Protein AF-A0A2N6GBN0-F1 (afdb_monomer)

Sequence (171 aa):
MVENGPHMNRRVLLQRLSGLGLLAGAGWLFKQALFPHYPDFDQQATWRVWIDHLIPEDETPGALSLGIDAKILEKPEYLDLVEKGTLWLYKTAKDRFDTPYTALSESETESLIAMASKESGDSIPNSFFLYTRLEAMKLYYADPRSRVGTVWEQNPQPAGHPDFQQPCHHA

Structure (mmCIF, N/CA/C/O backbone):
data_AF-A0A2N6GBN0-F1
#
_entry.id   AF-A0A2N6GBN0-F1
#
loop_
_atom_site.group_PDB
_atom_site.id
_atom_site.type_symbol
_atom_site.label_atom_id
_atom_site.label_alt_id
_atom_site.label_comp_id
_atom_site.label_asym_id
_atom_site.label_entity_id
_atom_site.label_seq_id
_atom_site.pdbx_PDB_ins_code
_atom_site.Cartn_x
_atom_site.Cartn_y
_atom_site.Cartn_z
_atom_site.occupancy
_atom_site.B_iso_or_equiv
_atom_site.auth_seq_id
_atom_site.auth_comp_id
_atom_site.auth_asym_id
_atom_site.auth_atom_id
_atom_site.pdbx_PDB_model_num
ATOM 1 N N . MET A 1 1 ? 56.250 -4.946 53.035 1.00 45.28 1 MET A N 1
ATOM 2 C CA . MET A 1 1 ? 55.761 -4.008 52.003 1.00 45.28 1 MET A CA 1
ATOM 3 C C . MET A 1 1 ? 55.145 -4.831 50.887 1.00 45.28 1 MET A C 1
ATOM 5 O O . MET A 1 1 ? 55.887 -5.491 50.178 1.00 45.28 1 MET A O 1
ATOM 9 N N . VAL A 1 2 ? 53.816 -4.860 50.801 1.00 49.78 2 VAL A N 1
ATOM 10 C CA . VAL A 1 2 ? 53.054 -5.343 49.638 1.00 49.78 2 VAL A CA 1
ATOM 11 C C . VAL A 1 2 ? 51.860 -4.392 49.520 1.00 49.78 2 VAL A C 1
ATOM 13 O O . VAL A 1 2 ? 51.178 -4.152 50.516 1.00 49.78 2 VAL A O 1
ATOM 16 N N . GLU A 1 3 ? 51.711 -3.764 48.356 1.00 46.53 3 GLU A N 1
ATOM 17 C CA . GLU A 1 3 ? 50.729 -2.718 48.052 1.00 46.53 3 GLU A CA 1
ATOM 18 C C . GLU A 1 3 ? 49.284 -3.225 48.138 1.00 46.53 3 GLU A C 1
ATOM 20 O O . GLU A 1 3 ? 48.922 -4.233 47.532 1.00 46.53 3 GLU A O 1
ATOM 25 N N . ASN A 1 4 ? 48.433 -2.470 48.837 1.00 48.00 4 ASN A N 1
ATOM 26 C CA . ASN A 1 4 ? 46.984 -2.613 48.755 1.00 48.00 4 ASN A CA 1
ATOM 27 C C . ASN A 1 4 ? 46.494 -1.937 47.464 1.00 48.00 4 ASN A C 1
ATOM 29 O O . ASN A 1 4 ? 46.487 -0.710 47.368 1.00 48.00 4 ASN A O 1
ATOM 33 N N . GLY A 1 5 ? 46.089 -2.736 46.475 1.00 58.22 5 GLY A N 1
ATOM 34 C CA . GLY A 1 5 ? 45.437 -2.245 45.259 1.00 58.22 5 GLY A CA 1
ATOM 35 C C . GLY A 1 5 ? 44.080 -1.577 45.547 1.00 58.22 5 GLY A C 1
ATOM 36 O O . GLY A 1 5 ? 43.460 -1.837 46.582 1.00 58.22 5 GLY A O 1
ATOM 37 N N . PRO A 1 6 ? 43.586 -0.707 44.648 1.00 59.53 6 PRO A N 1
ATOM 38 C CA . PRO A 1 6 ? 42.365 0.054 44.879 1.00 59.53 6 PRO A CA 1
ATOM 39 C C . PRO A 1 6 ? 41.149 -0.878 44.976 1.00 59.53 6 PRO A C 1
ATOM 41 O O . PRO A 1 6 ? 40.766 -1.546 44.014 1.00 59.53 6 PRO A O 1
ATOM 44 N N . HIS A 1 7 ? 40.511 -0.897 46.148 1.00 61.72 7 HIS A N 1
ATOM 45 C CA . HIS A 1 7 ? 39.236 -1.574 46.367 1.00 61.72 7 HIS A CA 1
ATOM 46 C C . HIS A 1 7 ? 38.136 -0.863 45.578 1.00 61.72 7 HIS A C 1
ATOM 48 O O . HIS A 1 7 ? 37.519 0.101 46.034 1.00 61.72 7 HIS A O 1
ATOM 54 N N . MET A 1 8 ? 37.888 -1.344 44.363 1.00 61.03 8 MET A N 1
ATOM 55 C CA . MET A 1 8 ? 36.801 -0.847 43.537 1.00 61.03 8 MET A CA 1
ATOM 56 C C . MET A 1 8 ? 35.463 -1.232 44.181 1.00 61.03 8 MET A C 1
ATOM 58 O O . MET A 1 8 ? 35.158 -2.403 44.418 1.00 61.03 8 MET A O 1
ATOM 62 N N . ASN A 1 9 ? 34.684 -0.214 44.536 1.00 68.69 9 ASN A N 1
ATOM 63 C CA . ASN A 1 9 ? 33.506 -0.346 45.378 1.00 68.69 9 ASN A CA 1
ATOM 64 C C . ASN A 1 9 ? 32.386 -1.064 44.600 1.00 68.69 9 ASN A C 1
ATOM 66 O O . ASN A 1 9 ? 31.894 -0.544 43.597 1.00 68.69 9 ASN A O 1
ATOM 70 N N . ARG A 1 10 ? 31.959 -2.252 45.055 1.00 60.09 10 ARG A N 1
ATOM 71 C CA . ARG A 1 10 ? 30.955 -3.108 44.373 1.00 60.09 10 ARG A CA 1
ATOM 72 C C . ARG A 1 10 ? 29.639 -2.376 44.058 1.00 60.09 10 ARG A C 1
ATOM 74 O O . ARG A 1 10 ? 28.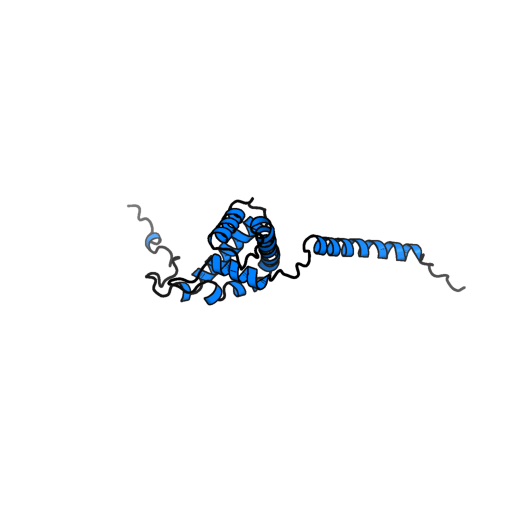964 -2.707 43.089 1.00 60.09 10 ARG A O 1
ATOM 81 N N . ARG A 1 11 ? 29.307 -1.335 44.833 1.00 57.38 11 ARG A N 1
ATOM 82 C CA . ARG A 1 11 ? 28.151 -0.450 44.602 1.00 57.38 11 ARG A CA 1
ATOM 83 C C . ARG A 1 11 ? 28.264 0.404 43.333 1.00 57.38 11 ARG A C 1
ATOM 85 O O . ARG A 1 11 ? 27.256 0.621 42.672 1.00 57.38 11 ARG A O 1
ATOM 92 N N . VAL A 1 12 ? 29.470 0.834 42.959 1.00 59.69 12 VAL A N 1
ATOM 93 C CA . VAL A 1 12 ? 29.706 1.672 41.767 1.00 59.69 12 VAL A CA 1
ATOM 94 C C . VAL A 1 12 ? 29.632 0.837 40.483 1.00 59.69 12 VAL A C 1
ATOM 96 O O . VAL A 1 12 ? 29.159 1.321 39.458 1.00 59.69 12 VAL A O 1
ATOM 99 N N . LEU A 1 13 ? 30.029 -0.440 40.548 1.00 55.62 13 LEU A N 1
ATOM 100 C CA . LEU A 1 13 ? 29.917 -1.375 39.425 1.00 55.62 13 LEU A CA 1
ATOM 101 C C . LEU A 1 13 ? 28.448 -1.730 39.124 1.00 55.62 13 LEU A C 1
ATOM 103 O O . LEU A 1 13 ? 28.041 -1.729 37.966 1.00 55.62 13 LEU A O 1
ATOM 107 N N . LEU A 1 14 ? 27.633 -1.956 40.163 1.00 55.66 14 LEU A N 1
ATOM 108 C CA . LEU A 1 14 ? 26.201 -2.237 40.004 1.00 55.66 14 LEU A CA 1
ATOM 109 C C . LEU A 1 14 ? 25.416 -1.020 39.494 1.00 55.66 14 LEU A C 1
ATOM 111 O O . LEU A 1 14 ? 24.569 -1.178 38.624 1.00 55.66 14 LEU A O 1
ATOM 115 N N . GLN A 1 15 ? 25.742 0.198 39.940 1.00 54.94 15 GLN A N 1
ATOM 116 C CA . GLN A 1 15 ? 25.079 1.417 39.452 1.00 54.94 15 GLN A CA 1
ATOM 117 C C . GLN A 1 15 ? 25.307 1.692 37.958 1.00 54.94 15 GLN A C 1
ATOM 119 O O . GLN A 1 15 ? 24.446 2.290 37.316 1.00 54.94 15 GLN A O 1
ATOM 124 N N . ARG A 1 16 ? 26.431 1.247 37.380 1.00 49.56 16 ARG A N 1
ATOM 125 C CA . ARG A 1 16 ? 26.709 1.420 35.943 1.00 49.56 16 ARG A CA 1
ATOM 126 C C . ARG A 1 16 ? 26.055 0.357 35.055 1.00 49.56 16 ARG A C 1
ATOM 128 O O . ARG A 1 16 ? 25.803 0.637 33.889 1.00 49.56 16 ARG A O 1
ATOM 135 N N . LEU A 1 17 ? 25.724 -0.818 35.595 1.00 51.97 17 LEU A N 1
ATOM 136 C CA . LEU A 1 17 ? 25.012 -1.869 34.855 1.00 51.97 17 LEU A CA 1
ATOM 137 C C . LEU A 1 17 ? 23.493 -1.627 34.795 1.00 51.97 17 LEU A C 1
ATOM 139 O O . LEU A 1 17 ? 22.859 -1.985 33.804 1.00 51.97 17 LEU A O 1
ATOM 143 N N . SER A 1 18 ? 22.912 -0.941 35.785 1.00 51.91 18 SER A N 1
ATOM 144 C CA . SER A 1 18 ? 21.477 -0.611 35.800 1.00 51.91 18 SER A CA 1
ATOM 145 C C . SER A 1 18 ? 21.060 0.400 34.723 1.00 51.91 18 SER A C 1
ATOM 147 O O . SER A 1 18 ? 19.929 0.360 34.246 1.00 51.91 18 SER A O 1
ATOM 149 N N . GLY A 1 19 ? 21.958 1.313 34.331 1.00 47.84 19 GLY A N 1
ATOM 150 C CA . GLY A 1 19 ? 21.641 2.404 33.399 1.00 47.84 19 GLY A CA 1
ATOM 151 C C . GLY A 1 19 ? 21.500 1.974 31.934 1.00 47.84 19 GLY A C 1
ATOM 152 O O . GLY A 1 19 ? 20.701 2.551 31.204 1.00 47.84 19 GLY A O 1
ATOM 153 N N . LEU A 1 20 ? 22.227 0.935 31.506 1.00 47.38 20 LEU A N 1
ATOM 154 C CA . LEU A 1 20 ? 22.182 0.433 30.124 1.00 47.38 20 LEU A CA 1
ATOM 155 C C . LEU A 1 20 ? 21.025 -0.551 29.882 1.00 47.38 20 LEU A C 1
ATOM 157 O O . LEU A 1 20 ? 20.445 -0.556 28.798 1.00 47.38 20 LEU A O 1
ATOM 161 N N . GLY A 1 21 ? 20.638 -1.339 30.891 1.00 46.28 21 GLY A N 1
ATOM 162 C CA . GLY A 1 21 ? 19.514 -2.277 30.777 1.00 46.28 21 GLY A CA 1
ATOM 163 C C . GLY A 1 21 ? 18.149 -1.588 30.659 1.00 46.28 21 GLY A C 1
ATOM 164 O O . GLY A 1 21 ? 17.279 -2.065 29.935 1.00 46.28 21 GLY A O 1
ATOM 165 N N . LEU A 1 22 ? 17.969 -0.435 31.314 1.00 50.06 22 LEU A N 1
ATOM 166 C CA . LEU A 1 22 ? 16.697 0.297 31.307 1.00 50.06 22 LEU A CA 1
ATOM 167 C C . LEU A 1 22 ? 16.393 0.973 29.962 1.00 50.06 22 LEU A C 1
ATOM 169 O O . LEU A 1 22 ? 15.233 1.012 29.562 1.00 50.06 22 LEU A O 1
ATOM 173 N N . LEU A 1 23 ? 17.405 1.444 29.225 1.00 51.12 23 LEU A N 1
ATOM 174 C CA . LEU A 1 23 ? 17.194 2.050 27.902 1.00 51.12 23 LEU A CA 1
ATOM 175 C C . LEU A 1 23 ? 16.923 0.997 26.816 1.00 51.12 23 LEU A C 1
ATOM 177 O O . LEU A 1 23 ? 16.040 1.192 25.982 1.00 51.12 23 LEU A O 1
ATOM 181 N N . ALA A 1 24 ? 17.612 -0.148 26.860 1.00 51.31 24 ALA A N 1
ATOM 182 C CA . ALA A 1 24 ? 17.340 -1.259 25.946 1.00 51.31 24 ALA A CA 1
ATOM 183 C C . ALA A 1 24 ? 15.971 -1.916 26.225 1.00 51.31 24 ALA A C 1
ATOM 185 O O . ALA A 1 24 ? 15.225 -2.217 25.293 1.00 51.31 24 ALA A O 1
ATOM 186 N N . GLY A 1 25 ? 15.604 -2.074 27.504 1.00 47.56 25 GLY A N 1
ATOM 187 C CA . GLY A 1 25 ? 14.293 -2.588 27.911 1.00 47.56 25 GLY A CA 1
ATOM 188 C C . GLY A 1 25 ? 13.139 -1.651 27.546 1.00 47.56 25 GLY A C 1
ATOM 189 O O . GLY A 1 25 ? 12.094 -2.123 27.104 1.00 47.56 25 GLY A O 1
ATOM 190 N N . ALA A 1 26 ? 13.338 -0.332 27.649 1.00 54.28 26 ALA A N 1
ATOM 191 C CA . ALA A 1 26 ? 12.341 0.653 27.234 1.00 54.28 26 ALA A CA 1
ATOM 192 C C . ALA A 1 26 ? 12.061 0.583 25.727 1.00 54.28 26 ALA A C 1
ATOM 194 O O . ALA A 1 26 ? 10.898 0.566 25.346 1.00 54.28 26 ALA A O 1
ATOM 195 N N . GLY A 1 27 ? 13.093 0.468 24.881 1.00 55.75 27 GLY A N 1
ATOM 196 C CA . GLY A 1 27 ? 12.916 0.314 23.431 1.00 55.75 27 GLY A CA 1
ATOM 197 C C . GLY A 1 27 ? 12.203 -0.986 23.039 1.00 55.75 27 GLY A C 1
ATOM 198 O O . GLY A 1 27 ? 11.357 -0.981 22.146 1.00 55.75 27 GLY A O 1
ATOM 199 N N . TRP A 1 28 ? 12.488 -2.088 23.739 1.00 53.97 28 TRP A N 1
ATOM 200 C CA . TRP A 1 28 ? 11.823 -3.376 23.513 1.00 53.97 28 TRP A CA 1
ATOM 201 C C . TRP A 1 28 ? 10.347 -3.356 23.938 1.00 53.97 28 TRP A C 1
ATOM 203 O O . TRP A 1 28 ? 9.484 -3.768 23.165 1.00 53.97 28 TRP A O 1
ATOM 213 N N . LEU A 1 29 ? 10.039 -2.791 25.111 1.00 52.75 29 LEU A N 1
ATOM 214 C CA . LEU A 1 29 ? 8.659 -2.615 25.576 1.00 52.75 29 LEU A CA 1
ATOM 215 C C . LEU A 1 29 ? 7.878 -1.622 24.703 1.00 52.75 29 LEU A C 1
ATOM 217 O O . LEU A 1 29 ? 6.703 -1.854 24.433 1.00 52.75 29 LEU A O 1
ATOM 221 N N . PHE A 1 30 ? 8.518 -0.559 24.199 1.00 55.16 30 PHE A N 1
ATOM 222 C CA . PHE A 1 30 ? 7.891 0.360 23.241 1.00 55.16 30 PHE A CA 1
ATOM 223 C C . PHE A 1 30 ? 7.568 -0.340 21.919 1.00 55.16 30 PHE A C 1
ATOM 225 O O . PHE A 1 30 ? 6.475 -0.166 21.385 1.00 55.16 30 PHE A O 1
ATOM 232 N N . LYS A 1 31 ? 8.482 -1.178 21.410 1.00 53.31 31 LYS A N 1
ATOM 233 C CA . LYS A 1 31 ? 8.234 -1.977 20.204 1.00 53.31 31 LYS A CA 1
ATOM 234 C C . LYS A 1 31 ? 7.080 -2.964 20.426 1.00 53.31 31 LYS A C 1
ATOM 236 O O . LYS A 1 31 ? 6.210 -3.077 19.574 1.00 53.31 31 LYS A O 1
ATOM 241 N N . GLN A 1 32 ? 7.016 -3.615 21.585 1.00 55.84 32 GLN A N 1
ATOM 242 C CA . GLN A 1 32 ? 5.949 -4.568 21.902 1.00 55.84 32 GLN A CA 1
ATOM 243 C C . GLN A 1 32 ? 4.582 -3.893 22.137 1.00 55.84 32 GLN A C 1
ATOM 245 O O . GLN A 1 32 ? 3.552 -4.462 21.790 1.00 55.84 32 GLN A O 1
ATOM 250 N N . ALA A 1 33 ? 4.559 -2.671 22.679 1.00 58.19 33 ALA A N 1
ATOM 251 C CA . ALA A 1 33 ? 3.331 -1.893 22.857 1.00 58.19 33 ALA A CA 1
ATOM 252 C C . ALA A 1 33 ? 2.801 -1.302 21.538 1.00 58.19 33 ALA A C 1
ATOM 254 O O . ALA A 1 33 ? 1.589 -1.202 21.352 1.00 58.19 33 ALA A O 1
ATOM 255 N N . LEU A 1 34 ? 3.691 -0.923 20.615 1.00 58.06 34 LEU A N 1
ATOM 256 C CA . LEU A 1 34 ? 3.308 -0.412 19.294 1.00 58.06 34 LEU A CA 1
ATOM 257 C C . LEU A 1 34 ? 2.858 -1.525 18.335 1.00 58.06 34 LEU A C 1
ATOM 259 O O . LEU A 1 34 ? 2.002 -1.281 17.481 1.00 58.06 34 LEU A O 1
ATOM 263 N N . PHE A 1 35 ? 3.373 -2.745 18.513 1.00 56.22 35 PHE A N 1
ATOM 264 C CA . PHE A 1 35 ? 3.058 -3.908 17.682 1.00 56.22 35 PHE A CA 1
ATOM 265 C C . PHE A 1 35 ? 2.545 -5.077 18.541 1.00 56.22 35 PHE A C 1
ATOM 267 O O . PHE A 1 35 ? 3.293 -6.022 18.812 1.00 56.22 35 PHE A O 1
ATOM 274 N N . PRO A 1 36 ? 1.272 -5.043 18.989 1.00 60.62 36 PRO A N 1
ATOM 275 C CA . PRO A 1 36 ? 0.635 -6.212 19.583 1.00 60.62 36 PRO A CA 1
ATOM 276 C C . PRO A 1 36 ? 0.721 -7.383 18.601 1.00 60.62 36 PRO A C 1
ATOM 278 O O . PRO A 1 36 ? 0.485 -7.210 17.407 1.00 60.62 36 PRO A O 1
ATOM 281 N N . HIS A 1 37 ? 1.069 -8.574 19.084 1.00 59.00 37 HIS A N 1
ATOM 282 C CA . HIS A 1 37 ? 1.041 -9.771 18.250 1.00 59.00 37 HIS A CA 1
ATOM 283 C C . HIS A 1 37 ? -0.426 -10.148 18.014 1.00 59.00 37 HIS A C 1
ATOM 285 O O . HIS A 1 37 ? -1.114 -10.555 18.950 1.00 59.00 37 HIS A O 1
ATOM 291 N N . TYR A 1 38 ? -0.918 -9.948 16.793 1.00 66.50 38 TYR A N 1
ATOM 292 C CA . TYR A 1 38 ? -2.280 -10.295 16.400 1.00 66.50 38 TYR A CA 1
ATOM 293 C C . TYR A 1 38 ? -2.267 -11.712 15.811 1.00 66.50 38 TYR A C 1
ATOM 295 O O . TYR A 1 38 ? -1.751 -11.884 14.710 1.00 66.50 38 TYR A O 1
ATOM 303 N N . PRO A 1 39 ? -2.782 -12.731 16.523 1.00 65.00 39 PRO A N 1
ATOM 304 C CA . PRO A 1 39 ? -2.670 -14.128 16.093 1.00 65.00 39 PRO A CA 1
ATOM 305 C C . PRO A 1 39 ? -3.382 -14.423 14.764 1.00 65.00 39 PRO A C 1
ATOM 307 O O . PRO A 1 39 ? -2.974 -15.341 14.062 1.00 65.00 39 PRO A O 1
ATOM 310 N N . ASP A 1 40 ? -4.378 -13.612 14.394 1.00 73.12 40 ASP A N 1
ATOM 311 C CA . ASP A 1 40 ? -5.144 -13.754 13.148 1.00 73.12 40 ASP A CA 1
ATOM 312 C C . ASP A 1 40 ? -4.650 -12.827 12.018 1.00 73.12 40 ASP A C 1
ATOM 314 O O . ASP A 1 40 ? -5.265 -12.752 10.953 1.00 73.12 40 ASP A O 1
ATOM 318 N N . PHE A 1 41 ? -3.558 -12.081 12.230 1.00 85.81 41 PHE A N 1
ATOM 319 C CA . PHE A 1 41 ? -3.026 -11.149 11.236 1.00 85.81 41 PHE A CA 1
ATOM 320 C C . PHE A 1 41 ? -2.009 -11.828 10.315 1.00 85.81 41 PHE A C 1
ATOM 322 O O . PHE A 1 41 ? -0.845 -12.016 10.673 1.00 85.81 41 PHE A O 1
ATOM 329 N N . ASP A 1 42 ? -2.437 -12.128 9.089 1.00 91.50 42 ASP A N 1
ATOM 330 C CA . ASP A 1 42 ? -1.536 -12.512 8.003 1.00 91.50 42 ASP A CA 1
ATOM 331 C C . ASP A 1 42 ? -1.089 -11.266 7.221 1.00 91.50 42 ASP A C 1
ATOM 333 O O . ASP A 1 42 ? -1.781 -10.759 6.327 1.00 91.50 42 ASP A O 1
ATOM 337 N N . GLN A 1 43 ? 0.096 -10.764 7.575 1.00 93.31 43 GLN A N 1
ATOM 338 C CA . GLN A 1 43 ? 0.725 -9.627 6.906 1.00 93.31 43 GLN A CA 1
ATOM 339 C C . GLN A 1 43 ? 0.952 -9.892 5.414 1.00 93.31 43 GLN A C 1
ATOM 341 O O . GLN A 1 43 ? 0.748 -8.993 4.596 1.00 93.31 43 GLN A O 1
ATOM 346 N N . GLN A 1 44 ? 1.383 -11.102 5.050 1.00 94.56 44 GLN A N 1
ATOM 347 C CA . GLN A 1 44 ? 1.743 -11.426 3.674 1.00 94.56 44 GLN A CA 1
ATOM 348 C C . GLN A 1 44 ? 0.496 -11.511 2.793 1.00 94.56 44 GLN A C 1
ATOM 350 O O . GLN A 1 44 ? 0.490 -10.955 1.693 1.00 94.56 44 GLN A O 1
ATOM 355 N N . ALA A 1 45 ? -0.570 -12.151 3.275 1.00 94.75 45 ALA A N 1
ATOM 356 C CA . ALA A 1 45 ? -1.843 -12.183 2.562 1.00 94.75 45 ALA A CA 1
ATOM 357 C C . ALA A 1 45 ? -2.433 -10.773 2.410 1.00 94.75 45 ALA A C 1
ATOM 359 O O . ALA A 1 45 ? -2.826 -10.389 1.309 1.00 94.75 45 ALA A O 1
ATOM 360 N N . THR A 1 46 ? -2.416 -9.972 3.483 1.00 95.94 46 THR A N 1
ATOM 361 C CA . THR A 1 46 ? -2.883 -8.574 3.454 1.00 95.94 46 THR A CA 1
ATOM 362 C C . THR A 1 46 ? -2.097 -7.745 2.439 1.00 95.94 46 THR A C 1
ATOM 364 O O . THR A 1 46 ? -2.687 -7.011 1.649 1.00 95.94 46 THR A O 1
ATOM 367 N N . TRP A 1 47 ? -0.769 -7.892 2.418 1.00 97.25 47 TRP A N 1
ATOM 368 C CA . TRP A 1 47 ? 0.109 -7.211 1.468 1.00 97.25 47 TRP A CA 1
ATOM 369 C C . TRP A 1 47 ? -0.208 -7.570 0.015 1.00 97.25 47 TRP A C 1
ATOM 371 O O . TRP A 1 47 ? -0.322 -6.685 -0.831 1.00 97.25 47 TRP A O 1
ATOM 381 N N . ARG A 1 48 ? -0.381 -8.862 -0.274 1.00 97.00 48 ARG A N 1
ATOM 382 C CA . ARG A 1 48 ? -0.687 -9.335 -1.628 1.00 97.00 48 ARG A CA 1
ATOM 383 C C . ARG A 1 48 ? -2.027 -8.803 -2.117 1.00 97.00 48 ARG A C 1
ATOM 385 O O . ARG A 1 48 ? -2.080 -8.276 -3.219 1.00 97.00 48 ARG A O 1
ATOM 392 N N . VAL A 1 49 ? -3.068 -8.877 -1.286 1.00 95.75 49 VAL A N 1
ATOM 393 C CA . VAL A 1 49 ? -4.398 -8.344 -1.629 1.00 95.75 49 VAL A CA 1
ATOM 394 C C . VAL A 1 49 ? -4.350 -6.825 -1.814 1.00 95.75 49 VAL A C 1
ATOM 396 O O . VAL A 1 49 ? -4.944 -6.299 -2.748 1.00 95.75 49 VAL A O 1
ATOM 399 N N . TRP A 1 50 ? -3.593 -6.102 -0.983 1.00 96.88 50 TRP A N 1
ATOM 400 C CA . TRP A 1 50 ? -3.378 -4.663 -1.169 1.00 96.88 50 TRP A CA 1
ATOM 401 C C . TRP A 1 50 ? -2.754 -4.339 -2.532 1.00 96.88 50 TRP A C 1
ATOM 403 O O . TRP A 1 50 ? -3.264 -3.483 -3.252 1.00 96.88 50 TRP A O 1
ATOM 413 N N . ILE A 1 51 ? -1.670 -5.027 -2.898 1.00 97.38 51 ILE A N 1
ATOM 414 C CA . ILE A 1 51 ? -0.984 -4.812 -4.179 1.00 97.38 51 ILE A CA 1
ATOM 415 C C . ILE A 1 51 ? -1.866 -5.189 -5.372 1.00 97.38 51 ILE A C 1
ATOM 417 O O . ILE A 1 51 ? -1.869 -4.462 -6.366 1.00 97.38 51 ILE A O 1
ATOM 421 N N . ASP A 1 52 ? -2.632 -6.271 -5.262 1.00 95.94 52 ASP A N 1
ATOM 422 C CA . ASP A 1 52 ? -3.575 -6.700 -6.296 1.00 95.94 52 ASP A CA 1
ATOM 423 C C . ASP A 1 52 ? -4.676 -5.657 -6.531 1.00 95.94 52 ASP A C 1
ATOM 425 O O . ASP A 1 52 ? -4.972 -5.312 -7.668 1.00 95.94 52 ASP A O 1
ATOM 429 N N . HIS A 1 53 ? -5.199 -5.036 -5.469 1.00 94.81 53 HIS A N 1
ATOM 430 C CA . HIS A 1 53 ? -6.169 -3.946 -5.607 1.00 94.81 53 HIS A CA 1
ATOM 431 C C . HIS A 1 53 ? -5.599 -2.678 -6.253 1.00 94.81 53 HIS A C 1
ATOM 433 O O . HIS A 1 53 ? -6.344 -1.926 -6.880 1.00 94.81 53 HIS A O 1
ATOM 439 N N . LEU A 1 54 ? -4.300 -2.400 -6.102 1.00 94.75 54 LEU A N 1
ATOM 440 C CA . LEU A 1 54 ? -3.691 -1.230 -6.740 1.00 94.75 54 LEU A CA 1
ATOM 441 C C . LEU A 1 54 ? -3.576 -1.394 -8.258 1.00 94.75 54 LEU A C 1
ATOM 443 O O . LEU A 1 54 ? -3.664 -0.394 -8.977 1.00 94.75 54 LE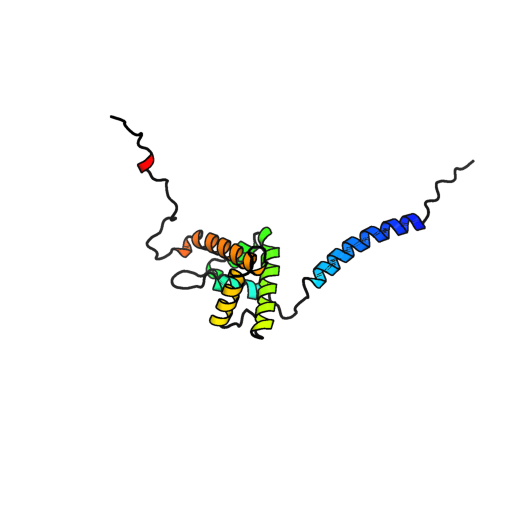U A O 1
ATOM 447 N N . ILE A 1 55 ? -3.318 -2.617 -8.731 1.00 94.81 55 ILE A N 1
ATOM 448 C CA . ILE A 1 55 ? -3.208 -2.947 -10.155 1.00 94.81 55 ILE A CA 1
ATOM 449 C C . ILE A 1 55 ? -3.789 -4.355 -10.373 1.00 94.81 55 ILE A C 1
ATOM 451 O O . ILE A 1 55 ? -3.026 -5.333 -10.376 1.00 94.81 55 ILE A O 1
ATOM 455 N N . PRO A 1 56 ? -5.121 -4.459 -10.525 1.00 93.75 56 PRO A N 1
ATOM 456 C CA . PRO A 1 56 ? -5.785 -5.738 -10.729 1.00 93.75 56 PRO A CA 1
ATOM 457 C C . PRO A 1 56 ? -5.454 -6.309 -12.107 1.00 93.75 56 PRO A C 1
ATOM 459 O O . PRO A 1 56 ? -5.034 -5.593 -13.019 1.00 93.75 56 PRO A O 1
ATOM 462 N N . GLU A 1 57 ? -5.634 -7.617 -12.256 1.00 92.25 57 GLU A N 1
ATOM 463 C CA . GLU A 1 57 ? -5.565 -8.267 -13.561 1.00 92.25 57 GLU A CA 1
ATOM 464 C C . GLU A 1 57 ? -6.802 -7.922 -14.400 1.00 92.25 57 GLU A C 1
ATOM 466 O O . GLU A 1 57 ? -7.931 -7.991 -13.914 1.00 92.25 57 GLU A O 1
ATOM 471 N N . ASP A 1 58 ? -6.573 -7.550 -15.657 1.00 87.88 58 ASP A N 1
ATOM 472 C CA . ASP A 1 58 ? -7.619 -7.242 -16.638 1.00 87.88 58 ASP A CA 1
ATOM 473 C C . ASP A 1 58 ? -7.143 -7.707 -18.031 1.00 87.88 58 ASP A C 1
ATOM 475 O O . ASP A 1 58 ? -6.582 -8.795 -18.161 1.00 87.88 58 ASP A O 1
ATOM 479 N N . GLU A 1 59 ? -7.266 -6.889 -19.082 1.00 84.81 59 GLU A N 1
ATOM 480 C CA . GLU A 1 59 ? -6.697 -7.171 -20.412 1.00 84.81 59 GLU A CA 1
ATOM 481 C C . GLU A 1 59 ? -5.161 -7.326 -20.405 1.00 84.81 59 GLU A C 1
ATOM 483 O O . GLU A 1 59 ? -4.571 -7.859 -21.348 1.00 84.81 59 GLU A O 1
ATOM 488 N N . THR A 1 60 ? -4.503 -6.865 -19.337 1.00 86.81 60 THR A N 1
ATOM 489 C CA . T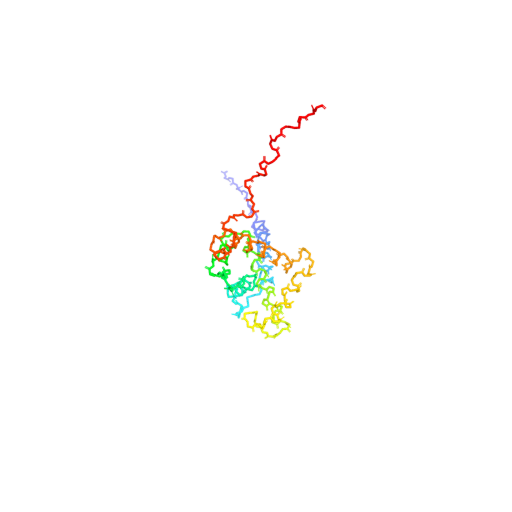HR A 1 60 ? -3.057 -6.975 -19.115 1.00 86.81 60 THR A CA 1
ATOM 490 C C . THR A 1 60 ? -2.769 -7.677 -17.781 1.00 86.81 60 THR A C 1
ATOM 492 O O . THR A 1 60 ? -3.613 -7.640 -16.881 1.00 86.81 60 THR A O 1
ATOM 495 N N . PRO A 1 61 ? -1.599 -8.334 -17.625 1.00 92.25 61 PRO A N 1
ATOM 496 C CA . PRO A 1 61 ? -1.287 -9.075 -16.404 1.00 92.25 61 PRO A CA 1
ATOM 497 C C . PRO A 1 61 ? -1.285 -8.165 -15.171 1.00 92.25 61 PRO A C 1
ATOM 499 O O . PRO A 1 61 ? -0.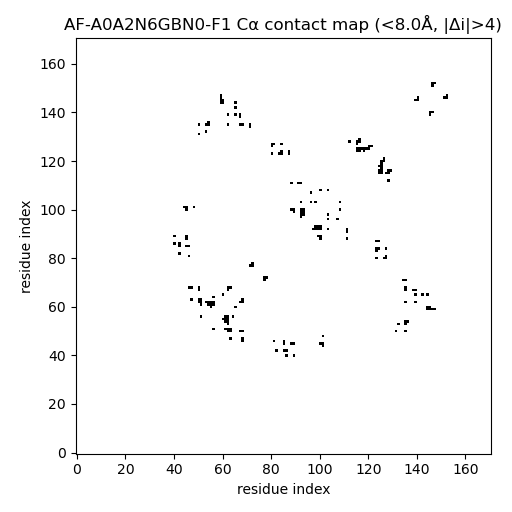587 -7.156 -15.177 1.00 92.25 61 PRO A O 1
ATOM 502 N N . GLY A 1 62 ? -1.984 -8.552 -14.101 1.00 93.94 62 GLY A N 1
ATOM 503 C CA . GLY A 1 62 ? -2.040 -7.788 -12.846 1.00 93.94 62 GLY A CA 1
ATOM 504 C C . GLY A 1 62 ? -0.719 -7.753 -12.060 1.00 93.94 62 GLY A C 1
ATOM 505 O O . GLY A 1 62 ? 0.266 -8.425 -12.401 1.00 93.94 62 GLY A O 1
ATOM 506 N N . ALA A 1 63 ? -0.690 -6.994 -10.958 1.00 95.31 63 ALA A N 1
ATOM 507 C CA . ALA A 1 63 ? 0.520 -6.787 -10.152 1.00 95.31 63 ALA A CA 1
ATOM 508 C C . ALA A 1 63 ? 1.170 -8.089 -9.666 1.00 95.31 63 ALA A C 1
ATOM 510 O O . ALA A 1 63 ? 2.398 -8.240 -9.714 1.00 95.31 63 ALA A O 1
ATOM 511 N N . LEU A 1 64 ? 0.343 -9.024 -9.192 1.00 96.31 64 LEU A N 1
ATOM 512 C CA . LEU A 1 64 ? 0.799 -10.300 -8.647 1.00 96.31 64 LEU A CA 1
ATOM 513 C C . LEU A 1 64 ? 1.410 -11.187 -9.737 1.00 96.31 64 LEU A C 1
ATOM 515 O O . LEU A 1 64 ? 2.462 -11.790 -9.523 1.00 96.31 64 LEU A O 1
ATOM 519 N N . SER A 1 65 ? 0.822 -11.198 -10.935 1.00 95.38 65 SER A N 1
ATOM 520 C CA . SER A 1 65 ? 1.338 -11.932 -12.101 1.00 95.38 65 SER A CA 1
ATOM 521 C C . SER A 1 65 ? 2.700 -11.401 -12.573 1.00 95.38 65 SER A C 1
ATOM 523 O O . SER A 1 65 ? 3.532 -12.147 -13.103 1.00 95.38 65 SER A O 1
ATOM 525 N N . LEU A 1 66 ? 2.981 -10.117 -12.330 1.00 95.38 66 LEU A N 1
ATOM 526 C CA . LEU A 1 66 ? 4.276 -9.490 -12.612 1.00 95.38 66 LEU A CA 1
ATOM 527 C C . LEU A 1 66 ? 5.282 -9.585 -11.445 1.00 95.38 66 LEU A C 1
ATOM 529 O O . LEU A 1 66 ? 6.435 -9.149 -11.597 1.00 95.38 66 LEU A O 1
ATOM 533 N N . GLY A 1 67 ? 4.877 -10.169 -10.311 1.00 97.00 67 GLY A N 1
ATOM 534 C CA . GLY A 1 67 ? 5.692 -10.323 -9.101 1.00 97.00 67 GLY A CA 1
ATOM 535 C C . GLY A 1 67 ? 6.045 -8.994 -8.428 1.00 97.00 67 GLY A C 1
ATOM 536 O O . GLY A 1 67 ? 7.124 -8.859 -7.849 1.00 97.00 67 GLY A O 1
ATOM 537 N N . ILE A 1 68 ? 5.195 -7.974 -8.576 1.00 97.44 68 ILE A N 1
ATOM 538 C CA . ILE A 1 68 ? 5.450 -6.626 -8.044 1.00 97.44 68 ILE A CA 1
ATOM 539 C C . ILE A 1 68 ? 5.425 -6.617 -6.513 1.00 97.44 68 ILE A C 1
ATOM 541 O O . ILE A 1 68 ? 6.239 -5.932 -5.895 1.00 97.44 68 ILE A O 1
ATOM 545 N N . ASP A 1 69 ? 4.556 -7.423 -5.905 1.00 97.44 69 ASP A N 1
ATOM 546 C CA . ASP A 1 69 ? 4.478 -7.617 -4.456 1.00 97.44 69 ASP A CA 1
ATOM 547 C C . ASP A 1 69 ? 5.825 -8.04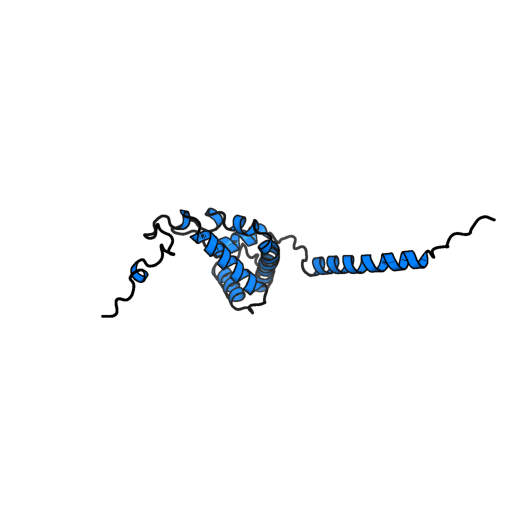5 -3.859 1.00 97.44 69 ASP A C 1
ATOM 549 O O . ASP A 1 69 ? 6.252 -7.486 -2.847 1.00 97.44 69 ASP A O 1
ATOM 553 N N . ALA A 1 70 ? 6.517 -8.986 -4.504 1.00 97.19 70 ALA A N 1
ATOM 554 C CA . ALA A 1 70 ? 7.831 -9.455 -4.074 1.00 97.19 70 ALA A CA 1
ATOM 555 C C . ALA A 1 70 ? 8.930 -8.409 -4.325 1.00 97.19 70 ALA A C 1
ATOM 557 O O . ALA A 1 70 ? 9.708 -8.110 -3.421 1.00 97.19 70 ALA A O 1
ATOM 558 N N . LYS A 1 71 ? 8.955 -7.794 -5.515 1.00 97.38 71 LYS A N 1
ATOM 559 C CA . LYS A 1 71 ? 9.962 -6.782 -5.901 1.00 97.38 71 LYS A CA 1
ATOM 560 C C . LYS A 1 71 ? 9.985 -5.564 -4.973 1.00 97.38 71 LYS A C 1
ATOM 562 O O . LYS A 1 71 ? 11.038 -4.965 -4.772 1.00 97.38 71 LYS A O 1
ATOM 567 N N . ILE A 1 72 ? 8.839 -5.168 -4.417 1.00 96.50 72 ILE A N 1
ATOM 568 C CA . ILE A 1 72 ? 8.786 -4.083 -3.426 1.00 96.50 72 ILE A CA 1
ATOM 569 C C . ILE A 1 72 ? 9.411 -4.533 -2.097 1.00 96.50 72 ILE A C 1
ATOM 571 O O . ILE A 1 72 ? 10.153 -3.767 -1.489 1.00 96.50 72 ILE A O 1
ATOM 575 N N . LEU A 1 73 ? 9.161 -5.770 -1.659 1.00 96.00 73 LEU A N 1
ATOM 576 C CA . LEU A 1 73 ? 9.703 -6.309 -0.404 1.00 96.00 73 LEU A CA 1
ATOM 577 C C . LEU A 1 73 ? 11.206 -6.618 -0.459 1.00 96.00 73 LEU A C 1
ATOM 579 O O . LEU A 1 73 ? 11.846 -6.710 0.585 1.00 96.00 73 LEU A O 1
ATOM 583 N N . GLU A 1 74 ? 11.793 -6.732 -1.650 1.00 96.50 74 GLU A N 1
ATOM 584 C CA . GLU A 1 74 ? 13.251 -6.808 -1.820 1.00 96.50 74 GLU A CA 1
ATOM 585 C C . GLU A 1 74 ? 13.967 -5.520 -1.383 1.00 96.50 74 GLU A C 1
ATOM 587 O O . GLU A 1 74 ? 15.175 -5.539 -1.140 1.00 96.50 74 GLU A O 1
ATOM 592 N N . LYS A 1 75 ? 13.236 -4.405 -1.268 1.00 94.75 75 LYS A N 1
ATOM 593 C CA . LYS A 1 75 ? 13.771 -3.092 -0.907 1.00 94.75 75 LYS A CA 1
ATOM 594 C C . LYS A 1 75 ? 13.645 -2.839 0.601 1.00 94.75 75 LYS A C 1
ATOM 596 O O . LYS A 1 75 ? 12.530 -2.620 1.089 1.00 94.75 75 LYS A O 1
ATOM 601 N N . PRO A 1 76 ? 14.756 -2.825 1.363 1.00 93.38 76 PRO A N 1
ATOM 602 C CA . PRO A 1 76 ? 14.715 -2.723 2.822 1.00 93.38 76 PRO A CA 1
ATOM 603 C C . PRO A 1 76 ? 14.003 -1.470 3.343 1.00 93.38 76 PRO A C 1
ATOM 605 O O . PRO A 1 76 ? 13.377 -1.515 4.402 1.00 93.38 76 PRO A O 1
ATOM 608 N N . GLU A 1 77 ? 14.068 -0.363 2.602 1.00 93.81 77 GLU A N 1
ATOM 609 C CA . GLU A 1 77 ? 13.446 0.910 2.964 1.00 93.81 77 GLU A CA 1
ATOM 610 C C . GLU A 1 77 ? 11.908 0.862 3.009 1.00 93.81 77 GLU A C 1
ATOM 612 O O . GLU A 1 77 ? 11.297 1.703 3.666 1.00 93.81 77 GLU A O 1
ATOM 617 N N . TYR A 1 78 ? 11.278 -0.134 2.375 1.00 94.00 78 TYR A N 1
ATOM 618 C CA . TYR A 1 78 ? 9.822 -0.298 2.378 1.00 94.00 78 TYR A CA 1
ATOM 619 C C . TYR A 1 78 ? 9.313 -1.234 3.481 1.00 94.00 78 TYR A C 1
ATOM 621 O O . TYR A 1 78 ? 8.125 -1.194 3.793 1.00 94.00 78 TYR A O 1
ATOM 629 N N . LEU A 1 79 ? 10.172 -2.049 4.105 1.00 94.06 79 LEU A N 1
ATOM 630 C CA . LEU A 1 79 ? 9.738 -3.104 5.033 1.00 94.06 79 LEU A CA 1
ATOM 631 C C . LEU A 1 79 ? 8.960 -2.559 6.239 1.00 94.06 79 LEU A C 1
ATOM 633 O O . LEU A 1 79 ? 7.877 -3.053 6.547 1.00 94.06 79 LEU A O 1
ATOM 637 N N . ASP A 1 80 ? 9.476 -1.507 6.877 1.00 94.06 80 ASP A N 1
ATOM 638 C CA . ASP A 1 80 ? 8.829 -0.866 8.032 1.00 94.06 80 ASP A CA 1
ATOM 639 C C . ASP A 1 80 ? 7.496 -0.201 7.645 1.00 94.06 80 ASP A C 1
ATOM 641 O O . ASP A 1 80 ? 6.510 -0.287 8.381 1.00 94.06 80 ASP A O 1
ATOM 645 N N . LEU A 1 81 ? 7.432 0.413 6.459 1.00 95.44 81 LEU A N 1
ATOM 646 C CA . LEU A 1 81 ? 6.205 1.028 5.957 1.00 95.44 81 LEU A CA 1
ATOM 647 C C . LEU A 1 81 ? 5.144 -0.028 5.624 1.00 95.44 81 LEU A C 1
ATOM 649 O O . LEU A 1 81 ? 3.972 0.174 5.937 1.00 95.44 81 LEU A O 1
ATOM 653 N N . VAL A 1 82 ? 5.543 -1.154 5.026 1.00 96.06 82 VAL A N 1
ATOM 654 C CA . VAL A 1 82 ? 4.636 -2.266 4.718 1.00 96.06 82 VAL A CA 1
ATOM 655 C C . VAL A 1 82 ? 4.112 -2.909 5.996 1.00 96.06 82 VAL A C 1
ATOM 657 O O . VAL A 1 82 ? 2.909 -3.137 6.096 1.00 96.06 82 VAL A O 1
ATOM 660 N N . GLU A 1 83 ? 4.963 -3.154 6.993 1.00 94.94 83 GLU A N 1
ATOM 661 C CA . GLU A 1 83 ? 4.538 -3.682 8.298 1.00 94.94 83 GLU A CA 1
ATOM 662 C C . GLU A 1 83 ? 3.504 -2.762 8.961 1.00 94.94 83 GLU A C 1
ATOM 664 O O . GLU A 1 83 ? 2.405 -3.194 9.313 1.00 94.94 83 GLU A O 1
ATOM 669 N N . LYS A 1 84 ? 3.803 -1.464 9.061 1.00 95.19 84 LYS A N 1
ATOM 670 C CA . LYS A 1 84 ? 2.889 -0.488 9.671 1.00 95.19 84 LYS A CA 1
ATOM 671 C C . LYS A 1 84 ? 1.601 -0.303 8.869 1.00 95.19 84 LYS A C 1
ATOM 673 O O . LYS A 1 84 ? 0.530 -0.188 9.463 1.00 95.19 84 LYS A O 1
ATOM 678 N N . GLY A 1 85 ? 1.693 -0.272 7.543 1.00 96.00 85 GLY A N 1
ATOM 679 C CA . GLY A 1 85 ? 0.554 -0.078 6.648 1.00 96.00 85 GLY A CA 1
ATOM 680 C C . GLY A 1 85 ? -0.398 -1.269 6.622 1.00 96.00 85 GLY A C 1
ATOM 681 O O . GLY A 1 85 ? -1.605 -1.097 6.764 1.00 96.00 85 GLY A O 1
ATOM 682 N N . THR A 1 86 ? 0.132 -2.489 6.535 1.00 96.31 86 THR A N 1
ATOM 683 C CA . THR A 1 86 ? -0.682 -3.716 6.615 1.00 96.31 86 THR A CA 1
ATOM 684 C C . THR A 1 86 ? -1.311 -3.894 7.995 1.00 96.31 86 THR A C 1
ATOM 686 O O . THR A 1 86 ? -2.469 -4.299 8.088 1.00 96.31 86 THR A O 1
ATOM 689 N N . LEU A 1 87 ? -0.610 -3.508 9.066 1.00 95.00 87 LEU A N 1
ATOM 690 C CA . LEU A 1 87 ? -1.191 -3.475 10.406 1.00 95.00 87 LEU A CA 1
ATOM 691 C C . LEU A 1 87 ? -2.313 -2.435 10.526 1.00 95.00 87 LEU A C 1
ATOM 693 O O . LEU A 1 87 ? -3.328 -2.692 11.177 1.00 95.00 87 LEU A O 1
ATOM 697 N N . TRP A 1 88 ? -2.140 -1.262 9.912 1.00 95.56 88 TRP A N 1
ATOM 698 C CA . TRP A 1 88 ? -3.192 -0.253 9.830 1.00 95.56 88 TRP A CA 1
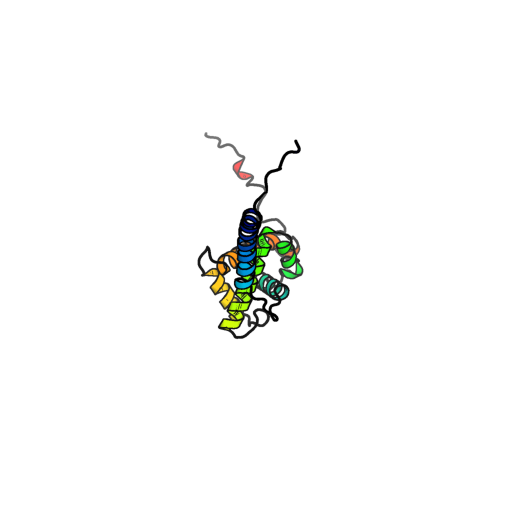ATOM 699 C C . TRP A 1 88 ? -4.420 -0.799 9.087 1.00 95.56 88 TRP A C 1
ATOM 701 O O . TRP A 1 88 ? -5.515 -0.737 9.641 1.00 95.56 88 TRP A O 1
ATOM 711 N N . LEU A 1 89 ? -4.237 -1.423 7.917 1.00 95.88 89 LEU A N 1
ATOM 712 C CA . LEU A 1 89 ? -5.321 -2.063 7.159 1.00 95.88 89 LEU A CA 1
ATOM 713 C C . LEU A 1 89 ? -6.069 -3.100 7.996 1.00 95.88 89 LEU A C 1
ATOM 715 O O . LEU A 1 89 ? -7.294 -3.060 8.063 1.00 95.88 89 LEU A O 1
ATOM 719 N N . TYR A 1 90 ? -5.341 -3.997 8.667 1.00 94.56 90 TYR A N 1
ATOM 720 C CA . TYR A 1 90 ? -5.932 -5.012 9.536 1.00 94.56 90 TYR A CA 1
ATOM 721 C C . TYR A 1 90 ? -6.795 -4.387 10.638 1.00 94.56 90 TYR A C 1
ATOM 723 O O . TYR A 1 90 ? -7.957 -4.762 10.798 1.00 94.56 90 TYR A O 1
ATOM 731 N N . LYS A 1 91 ? -6.254 -3.397 11.362 1.00 93.44 91 LYS A N 1
ATOM 732 C CA . LYS A 1 91 ? -6.974 -2.708 12.442 1.00 93.44 91 LYS A CA 1
ATOM 733 C C . LYS A 1 91 ? -8.206 -1.983 11.917 1.00 93.44 91 LYS A C 1
ATOM 735 O O . LYS A 1 91 ? -9.295 -2.185 12.431 1.00 93.44 91 LYS A O 1
ATOM 740 N N . THR A 1 92 ? -8.058 -1.177 10.867 1.00 94.75 92 THR A N 1
ATOM 741 C CA . THR A 1 92 ? -9.171 -0.373 10.345 1.00 94.75 92 THR A CA 1
ATOM 742 C C . THR A 1 92 ? -10.253 -1.238 9.703 1.00 94.75 92 THR A C 1
ATOM 744 O O . THR A 1 92 ? -11.433 -0.939 9.871 1.00 94.75 92 THR A O 1
ATOM 747 N N . ALA A 1 93 ? -9.890 -2.333 9.027 1.00 94.75 93 ALA A N 1
ATOM 748 C CA . ALA A 1 93 ? -10.861 -3.291 8.505 1.00 94.75 93 ALA A CA 1
ATOM 749 C C . ALA A 1 93 ? -11.653 -3.959 9.640 1.00 94.75 93 ALA A C 1
ATOM 751 O O . ALA A 1 93 ? -12.886 -3.985 9.604 1.00 94.75 93 ALA A O 1
ATOM 752 N N . LYS A 1 94 ? -10.953 -4.409 10.692 1.00 93.25 94 LYS A N 1
ATOM 753 C CA . LYS A 1 94 ? -11.588 -5.036 11.852 1.00 93.25 94 LYS A CA 1
ATOM 754 C C . LYS A 1 94 ? -12.479 -4.060 12.622 1.00 93.25 94 LYS A C 1
ATOM 756 O O . LYS A 1 94 ? -13.608 -4.406 12.944 1.00 93.25 94 LYS A O 1
ATOM 761 N N . ASP A 1 95 ? -12.014 -2.839 12.858 1.00 93.44 95 ASP A N 1
ATOM 762 C CA . ASP A 1 95 ? -12.754 -1.834 13.627 1.00 93.44 95 ASP A CA 1
ATOM 763 C C . ASP A 1 95 ? -13.995 -1.320 12.880 1.00 93.44 95 ASP A C 1
ATOM 765 O O . ASP A 1 95 ? -15.006 -0.997 13.504 1.00 93.44 95 ASP A O 1
ATOM 769 N N . ARG A 1 96 ? -13.930 -1.217 11.546 1.00 94.69 96 ARG A N 1
ATOM 770 C CA . ARG A 1 96 ? -14.986 -0.582 10.742 1.00 94.69 96 ARG A CA 1
ATOM 771 C C . ARG A 1 96 ? -15.988 -1.562 10.138 1.00 94.69 96 ARG A C 1
ATOM 773 O O . ARG A 1 96 ? -17.154 -1.201 9.996 1.00 94.69 96 ARG A O 1
ATOM 780 N N . PHE A 1 97 ? -15.541 -2.762 9.778 1.00 94.38 97 PHE A N 1
ATOM 781 C CA . PHE A 1 97 ? -16.345 -3.749 9.047 1.00 94.38 97 PHE A CA 1
ATOM 782 C C . PHE A 1 97 ? -16.434 -5.104 9.761 1.00 94.38 97 PHE A C 1
ATOM 784 O O . PHE A 1 97 ? -17.038 -6.033 9.233 1.00 94.38 97 PHE A O 1
ATOM 791 N N . ASP A 1 98 ? -15.798 -5.250 10.930 1.00 93.25 98 ASP A N 1
ATOM 792 C CA . ASP A 1 98 ? -15.679 -6.510 11.684 1.00 93.25 98 ASP A CA 1
ATOM 793 C C . ASP A 1 98 ? -15.080 -7.684 10.876 1.00 93.25 98 ASP A C 1
ATOM 795 O O . ASP A 1 98 ? -15.143 -8.850 11.270 1.00 93.25 98 ASP A O 1
ATOM 799 N N . THR A 1 99 ? -14.420 -7.369 9.762 1.00 91.81 99 THR A N 1
ATOM 800 C CA . THR A 1 99 ? -14.003 -8.320 8.725 1.00 91.81 99 THR A CA 1
ATOM 801 C C . THR A 1 99 ? -12.511 -8.130 8.433 1.00 91.81 99 THR A C 1
ATOM 803 O O . THR A 1 99 ? -12.036 -6.991 8.438 1.00 91.81 99 THR A O 1
ATOM 806 N N . PRO A 1 100 ? -11.725 -9.204 8.216 1.00 92.69 100 PRO A N 1
ATOM 807 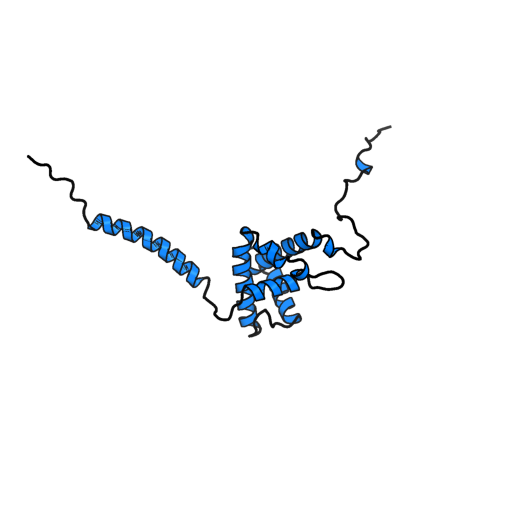C CA . PRO A 1 100 ? -10.327 -9.058 7.823 1.00 92.69 100 PRO A CA 1
ATOM 808 C C . PRO A 1 100 ? -10.221 -8.373 6.456 1.00 92.69 100 PRO A C 1
ATOM 810 O O . PRO A 1 100 ? -11.052 -8.603 5.583 1.00 92.69 100 PRO A O 1
ATOM 813 N N . TYR A 1 101 ? -9.165 -7.579 6.250 1.00 93.81 101 TYR A N 1
ATOM 814 C CA . TYR A 1 101 ? -8.956 -6.830 5.002 1.00 93.81 101 TYR A CA 1
ATOM 815 C C . TYR A 1 101 ? -9.054 -7.713 3.745 1.00 93.81 101 TYR A C 1
ATOM 817 O O . TYR A 1 101 ? -9.640 -7.321 2.745 1.00 93.81 101 TYR A O 1
ATOM 825 N N . THR A 1 102 ? -8.533 -8.939 3.821 1.00 94.81 102 THR A N 1
ATOM 826 C CA . THR A 1 102 ? -8.534 -9.919 2.725 1.00 94.81 102 THR A CA 1
ATOM 827 C C . THR A 1 102 ? -9.917 -10.451 2.340 1.00 94.81 102 THR A C 1
ATOM 829 O O . THR A 1 102 ? -10.032 -11.119 1.317 1.00 94.81 102 THR A O 1
ATOM 832 N N . ALA A 1 103 ? -10.950 -10.194 3.147 1.00 94.94 103 ALA A N 1
ATOM 833 C CA . ALA A 1 103 ? -12.324 -10.635 2.912 1.00 94.94 103 ALA A CA 1
ATOM 834 C C . ALA A 1 103 ? -13.309 -9.467 2.735 1.00 94.94 103 ALA A C 1
ATOM 836 O O . ALA A 1 103 ? -14.519 -9.690 2.730 1.00 94.94 103 ALA A O 1
ATOM 837 N N . LEU A 1 104 ? -12.809 -8.235 2.618 1.00 94.56 104 LEU A N 1
ATOM 838 C CA . LEU A 1 104 ? -13.652 -7.077 2.346 1.00 94.56 104 LEU A CA 1
ATOM 839 C C . LEU A 1 104 ? -14.247 -7.148 0.940 1.00 94.56 104 LEU A C 1
ATOM 841 O O . LEU A 1 104 ? -13.621 -7.636 -0.003 1.00 94.56 104 LEU A O 1
ATOM 845 N N . SER A 1 105 ? -15.460 -6.624 0.799 1.00 95.12 105 SER A N 1
ATOM 846 C CA . SER A 1 105 ? -16.039 -6.360 -0.515 1.00 95.12 105 SER A CA 1
ATOM 847 C C . SER A 1 105 ? -15.282 -5.236 -1.229 1.00 95.12 105 SER A C 1
ATOM 849 O O . SER A 1 105 ? -14.640 -4.395 -0.601 1.00 95.12 105 SER A O 1
ATOM 851 N N . GLU A 1 106 ? -15.408 -5.175 -2.555 1.00 92.31 106 GLU A N 1
ATOM 852 C CA . GLU A 1 106 ? -14.773 -4.141 -3.382 1.00 92.31 106 GLU A CA 1
ATOM 853 C C . GLU A 1 106 ? -15.088 -2.720 -2.882 1.00 92.31 106 GLU A C 1
ATOM 855 O O . GLU A 1 106 ? -14.181 -1.918 -2.678 1.00 92.31 106 GLU A O 1
ATOM 860 N N . SER A 1 107 ? -16.355 -2.440 -2.555 1.00 94.88 107 SER A N 1
ATOM 861 C CA . SER A 1 107 ? -16.773 -1.130 -2.039 1.00 94.88 107 SER A CA 1
ATOM 862 C C . SER A 1 107 ? -16.138 -0.781 -0.683 1.00 94.88 107 SER A C 1
ATOM 864 O O . SER A 1 107 ? -15.799 0.378 -0.425 1.00 94.88 107 SER A O 1
ATOM 866 N N . GLU A 1 108 ? -15.948 -1.764 0.200 1.00 95.69 108 GLU A N 1
ATOM 867 C CA . GLU A 1 108 ? -15.306 -1.560 1.505 1.00 95.69 108 GLU A CA 1
ATOM 868 C C . GLU A 1 108 ? -13.802 -1.315 1.352 1.00 95.69 108 GLU A C 1
ATOM 870 O O . GLU A 1 108 ? -13.257 -0.401 1.986 1.00 95.69 108 GLU A O 1
ATOM 875 N N . THR A 1 109 ? -13.155 -2.069 0.462 1.00 94.88 109 THR A N 1
ATOM 876 C CA . THR A 1 109 ? -11.756 -1.871 0.076 1.00 94.88 109 THR A CA 1
ATOM 877 C C . THR A 1 109 ? -11.536 -0.482 -0.517 1.00 94.88 109 THR A C 1
ATOM 879 O O . THR A 1 109 ? -10.670 0.259 -0.042 1.00 94.88 109 THR A O 1
ATOM 882 N N . GLU A 1 110 ? -12.346 -0.075 -1.496 1.00 94.50 110 GLU A N 1
ATOM 883 C CA . GLU A 1 110 ? -12.293 1.271 -2.077 1.00 94.50 110 GLU A CA 1
ATOM 884 C C . GLU A 1 110 ? -12.471 2.352 -1.007 1.00 94.50 110 GLU A C 1
ATOM 886 O O . GLU A 1 110 ? -11.778 3.373 -1.016 1.00 94.50 110 GLU A O 1
ATOM 891 N N . SER A 1 111 ? -13.357 2.121 -0.034 1.00 95.44 111 SER A N 1
ATOM 892 C CA . SER A 1 111 ? -13.570 3.043 1.080 1.00 95.44 111 SER A CA 1
ATOM 893 C C . SER A 1 111 ? -12.327 3.198 1.966 1.00 95.44 111 SER A C 1
ATOM 895 O O . SER A 1 111 ? -12.018 4.315 2.391 1.00 95.44 111 SER A O 1
ATOM 897 N N . LEU A 1 112 ? -11.594 2.112 2.236 1.00 95.25 112 LEU A N 1
ATOM 898 C CA . LEU A 1 112 ? -10.321 2.152 2.970 1.00 95.25 112 LEU A CA 1
ATOM 899 C C . LEU A 1 112 ? -9.217 2.849 2.179 1.00 95.25 112 LEU A C 1
ATOM 901 O O . LEU A 1 112 ? -8.504 3.684 2.737 1.00 95.25 112 LEU A O 1
ATOM 905 N N . ILE A 1 113 ? -9.097 2.558 0.884 1.00 94.62 113 ILE A N 1
ATOM 906 C CA . ILE A 1 113 ? -8.124 3.221 0.005 1.00 94.62 113 ILE A CA 1
ATOM 907 C C . ILE A 1 113 ? -8.402 4.728 -0.033 1.00 94.62 113 ILE A C 1
ATOM 909 O O . ILE A 1 113 ? -7.496 5.547 0.149 1.00 94.62 113 ILE A O 1
ATOM 913 N N . ALA A 1 114 ? -9.670 5.109 -0.199 1.00 94.94 114 ALA A N 1
ATOM 914 C CA . ALA A 1 114 ? -10.090 6.503 -0.181 1.00 94.94 114 ALA A CA 1
ATOM 915 C C . ALA A 1 114 ? -9.765 7.179 1.159 1.00 94.94 114 ALA A C 1
ATOM 917 O O . ALA A 1 114 ? -9.345 8.336 1.164 1.00 94.94 114 ALA A O 1
ATOM 918 N N . MET A 1 115 ? -9.922 6.471 2.281 1.00 94.56 115 MET A N 1
ATOM 919 C CA . MET A 1 115 ? -9.539 6.960 3.607 1.00 94.56 115 MET A CA 1
ATOM 920 C C . MET A 1 115 ? -8.029 7.209 3.693 1.00 94.56 115 MET A C 1
ATOM 922 O O . MET A 1 115 ? -7.631 8.333 3.989 1.00 94.56 115 MET A O 1
ATOM 926 N N . ALA A 1 116 ? -7.200 6.223 3.333 1.00 94.38 116 ALA A N 1
ATOM 927 C CA . ALA A 1 116 ? -5.742 6.364 3.312 1.00 94.38 116 ALA A CA 1
ATOM 928 C C . ALA A 1 116 ? -5.294 7.579 2.482 1.00 94.38 116 ALA A C 1
ATOM 930 O O . ALA A 1 116 ? -4.459 8.373 2.913 1.00 94.38 116 ALA A O 1
ATOM 931 N N . SER A 1 117 ? -5.905 7.770 1.309 1.00 93.50 117 SER A N 1
ATOM 932 C CA . SER A 1 117 ? -5.570 8.869 0.396 1.00 93.50 117 SER A CA 1
ATOM 933 C C . SER A 1 117 ? -5.905 10.271 0.927 1.00 93.50 117 SER A C 1
ATOM 935 O O . SER A 1 117 ? -5.320 11.247 0.462 1.00 93.50 117 SER A O 1
ATOM 937 N N . LYS A 1 118 ? -6.839 10.378 1.882 1.00 94.75 118 LYS A N 1
ATOM 938 C CA . LYS A 1 118 ? -7.347 11.649 2.433 1.00 94.75 118 LYS A CA 1
ATOM 939 C C . LYS A 1 118 ? -6.750 12.010 3.790 1.00 94.75 118 LYS A C 1
ATOM 941 O O . LYS A 1 118 ? -6.936 13.138 4.242 1.00 94.75 118 LYS A O 1
ATOM 946 N N . GLU A 1 119 ? -6.079 11.065 4.438 1.00 93.38 119 GLU A N 1
ATOM 947 C CA . GLU A 1 119 ? -5.337 11.309 5.671 1.00 93.38 119 GLU A CA 1
ATOM 948 C C . GLU A 1 119 ? -4.204 12.323 5.458 1.00 93.38 119 GLU A C 1
ATOM 950 O O . GLU A 1 119 ? -3.798 12.613 4.329 1.00 93.38 119 GLU A O 1
ATOM 955 N N . SER A 1 120 ? -3.683 12.882 6.553 1.00 90.56 120 SER A N 1
ATOM 956 C CA . SER A 1 120 ? -2.596 13.864 6.470 1.00 90.56 120 SER A CA 1
ATOM 957 C C . SER A 1 120 ? -1.344 13.264 5.817 1.00 90.56 120 SER A C 1
ATOM 959 O O . SER A 1 120 ? -1.060 12.079 5.985 1.00 90.56 120 SER A O 1
ATOM 961 N N . GLY A 1 121 ? -0.569 14.083 5.097 1.00 83.25 121 GLY A N 1
ATOM 962 C CA . GLY A 1 121 ? 0.612 13.622 4.349 1.00 83.25 121 GLY A CA 1
ATOM 963 C C . GLY A 1 121 ? 1.657 12.893 5.202 1.00 83.25 121 GLY A C 1
ATOM 964 O O . GLY A 1 121 ? 2.263 11.924 4.753 1.00 83.25 121 GLY A O 1
ATOM 965 N N . ASP A 1 122 ? 1.799 13.302 6.464 1.00 88.75 122 ASP A N 1
ATOM 966 C CA . ASP A 1 122 ? 2.761 12.719 7.409 1.00 88.75 122 ASP A CA 1
ATOM 967 C C . ASP A 1 122 ? 2.215 11.481 8.147 1.00 88.75 122 ASP A C 1
ATOM 969 O O . ASP A 1 122 ? 2.902 10.882 8.978 1.00 88.75 122 ASP A O 1
ATOM 973 N N . SER A 1 123 ? 0.965 11.093 7.887 1.00 93.69 123 SER A N 1
ATOM 974 C CA . SER A 1 123 ? 0.354 9.917 8.503 1.00 93.69 123 SER A CA 1
ATOM 975 C C . SER A 1 123 ? 0.833 8.618 7.845 1.00 93.69 123 SER A C 1
ATOM 977 O O . SER A 1 123 ? 1.126 8.561 6.647 1.00 93.69 123 SER A O 1
ATOM 979 N N . ILE A 1 124 ? 0.852 7.534 8.627 1.00 95.19 124 ILE A N 1
ATOM 980 C CA . ILE A 1 124 ? 1.151 6.187 8.120 1.00 95.19 124 ILE A CA 1
ATOM 981 C C . ILE A 1 124 ? 0.203 5.766 6.984 1.00 95.19 124 ILE A C 1
ATOM 983 O O . ILE A 1 124 ? 0.724 5.301 5.974 1.00 95.19 124 ILE A O 1
ATOM 987 N N . PRO A 1 125 ? -1.137 5.928 7.076 1.00 95.94 125 PRO A N 1
ATOM 988 C CA . PRO A 1 125 ? -2.044 5.509 6.008 1.00 95.94 125 PRO A CA 1
ATOM 989 C C . PRO A 1 125 ? -1.753 6.214 4.685 1.00 95.94 125 PRO A C 1
ATOM 991 O O . PRO A 1 125 ? -1.668 5.565 3.642 1.00 95.94 125 PRO A O 1
ATOM 994 N N . ASN A 1 126 ? -1.538 7.533 4.729 1.00 97.19 126 ASN A N 1
ATOM 995 C CA . ASN A 1 126 ? -1.273 8.311 3.528 1.00 97.19 126 ASN A CA 1
ATOM 996 C C . ASN A 1 126 ? 0.085 7.974 2.914 1.00 97.19 126 ASN A C 1
ATOM 998 O O . ASN A 1 126 ? 0.160 7.678 1.722 1.00 97.19 126 ASN A O 1
ATOM 1002 N N . SER A 1 127 ? 1.140 7.940 3.733 1.00 96.25 127 SER A N 1
ATOM 1003 C CA . SER A 1 127 ? 2.475 7.536 3.284 1.00 96.25 127 SER A CA 1
ATOM 1004 C C . SER A 1 127 ? 2.453 6.127 2.686 1.00 96.25 127 SER A C 1
ATOM 1006 O O . SER A 1 127 ? 2.960 5.916 1.585 1.00 96.25 127 SER A O 1
ATOM 1008 N N . PHE A 1 128 ? 1.812 5.166 3.358 1.00 97.38 128 PHE A N 1
ATOM 1009 C CA . PHE A 1 128 ? 1.675 3.797 2.863 1.00 97.38 128 PHE A CA 1
ATOM 1010 C C . PHE A 1 128 ? 0.974 3.762 1.503 1.00 97.38 128 PHE A C 1
ATOM 1012 O O . PHE A 1 128 ? 1.504 3.165 0.565 1.00 97.38 128 PHE A O 1
ATOM 1019 N N . PHE A 1 129 ? -0.155 4.460 1.355 1.00 97.50 129 PHE A N 1
ATOM 1020 C CA . PHE A 1 129 ? -0.863 4.558 0.080 1.00 97.50 129 PHE A CA 1
ATOM 1021 C C . PHE A 1 129 ? 0.000 5.179 -1.024 1.00 97.50 129 PHE A C 1
ATOM 1023 O O . PHE A 1 129 ? 0.147 4.587 -2.094 1.00 97.50 129 PHE A O 1
ATOM 1030 N N . LEU A 1 130 ? 0.596 6.347 -0.777 1.00 96.44 130 LEU A N 1
ATOM 1031 C CA . LEU A 1 130 ? 1.356 7.081 -1.788 1.00 96.44 130 LEU A CA 1
ATOM 1032 C C . LEU A 1 130 ? 2.589 6.309 -2.258 1.00 96.44 130 LEU A C 1
ATOM 1034 O O . LEU A 1 130 ? 2.780 6.148 -3.465 1.00 96.44 130 LEU A O 1
ATOM 1038 N N . TYR A 1 131 ? 3.411 5.819 -1.328 1.00 96.06 131 TYR A N 1
ATOM 1039 C CA . TYR A 1 131 ? 4.670 5.162 -1.672 1.00 96.06 131 TYR A CA 1
ATOM 1040 C C . TYR A 1 131 ? 4.449 3.799 -2.327 1.00 96.06 131 TYR A C 1
ATOM 1042 O O . TYR A 1 131 ? 5.107 3.496 -3.323 1.00 96.06 131 TYR A O 1
ATOM 1050 N N . THR A 1 132 ? 3.502 2.996 -1.830 1.00 96.38 132 THR A N 1
ATOM 1051 C CA . THR A 1 132 ? 3.233 1.679 -2.430 1.00 96.38 132 THR A CA 1
ATOM 1052 C C . THR A 1 132 ? 2.584 1.812 -3.801 1.00 96.38 132 THR A C 1
ATOM 1054 O O . THR A 1 132 ? 3.009 1.127 -4.728 1.00 96.38 132 THR A O 1
ATOM 1057 N N . ARG A 1 133 ? 1.647 2.753 -3.985 1.00 96.88 133 ARG A N 1
ATOM 1058 C CA . ARG A 1 133 ? 1.065 3.053 -5.300 1.00 96.88 133 ARG A CA 1
ATOM 1059 C C . ARG A 1 133 ? 2.117 3.547 -6.287 1.00 96.88 133 ARG A C 1
ATOM 1061 O O . ARG A 1 133 ? 2.152 3.068 -7.417 1.00 96.88 133 ARG A O 1
ATOM 1068 N N . LEU A 1 134 ? 2.964 4.494 -5.882 1.00 96.25 134 LEU A N 1
ATOM 1069 C CA . LEU A 1 134 ? 4.012 5.033 -6.749 1.00 96.25 134 LEU A CA 1
ATOM 1070 C C . LEU A 1 134 ? 4.991 3.939 -7.187 1.00 96.25 134 LEU A C 1
ATOM 1072 O O . LEU A 1 134 ? 5.288 3.821 -8.376 1.00 96.25 134 LEU A O 1
ATOM 1076 N N . GLU A 1 135 ? 5.481 3.136 -6.244 1.00 97.25 135 GLU A N 1
ATOM 1077 C CA . GLU A 1 135 ? 6.447 2.079 -6.540 1.00 97.25 135 GLU A CA 1
ATOM 1078 C C . GLU A 1 135 ? 5.820 0.943 -7.358 1.00 97.25 135 GLU A C 1
ATOM 1080 O O . GLU A 1 135 ? 6.418 0.512 -8.344 1.00 97.25 135 GLU A O 1
ATOM 1085 N N . ALA A 1 136 ? 4.600 0.508 -7.023 1.00 97.00 136 ALA A N 1
ATOM 1086 C CA . ALA A 1 136 ? 3.888 -0.512 -7.789 1.00 97.00 136 ALA A CA 1
ATOM 1087 C C . ALA A 1 136 ? 3.681 -0.069 -9.242 1.00 97.00 136 ALA A C 1
ATOM 1089 O O . ALA A 1 136 ? 4.032 -0.806 -10.159 1.00 97.00 136 ALA A O 1
ATOM 1090 N N . MET A 1 137 ? 3.208 1.163 -9.464 1.00 95.88 137 MET A N 1
ATOM 1091 C CA . MET A 1 137 ? 3.015 1.709 -10.812 1.00 95.88 137 MET A CA 1
ATOM 1092 C C . MET A 1 137 ? 4.338 1.835 -11.570 1.00 95.88 137 MET A C 1
ATOM 1094 O O . MET A 1 137 ? 4.416 1.494 -12.749 1.00 95.88 137 MET A O 1
ATOM 1098 N N . LYS A 1 138 ? 5.404 2.284 -10.900 1.00 94.94 138 LYS A N 1
ATOM 1099 C CA . LYS A 1 138 ? 6.740 2.365 -11.500 1.00 94.94 138 LYS A CA 1
ATOM 1100 C C . LYS A 1 138 ? 7.226 0.992 -11.971 1.00 94.94 138 LYS A C 1
ATOM 1102 O O . LYS A 1 138 ? 7.721 0.884 -13.091 1.00 94.94 138 LYS A O 1
ATOM 1107 N N . LEU A 1 139 ? 7.096 -0.038 -11.136 1.00 95.38 139 LEU A N 1
ATOM 1108 C CA . LEU A 1 139 ? 7.496 -1.406 -11.477 1.00 95.38 139 LEU A CA 1
ATOM 1109 C C . LEU A 1 139 ? 6.608 -2.006 -12.568 1.00 95.38 139 LEU A C 1
ATOM 1111 O O . LEU A 1 139 ? 7.123 -2.672 -13.462 1.00 95.38 139 LEU A O 1
ATOM 1115 N N . TYR A 1 140 ? 5.306 -1.731 -12.516 1.00 94.88 140 TYR A N 1
ATOM 1116 C CA . TYR A 1 140 ? 4.331 -2.174 -13.504 1.00 94.88 140 TYR A CA 1
ATOM 1117 C C . TYR A 1 140 ? 4.687 -1.678 -14.895 1.00 94.88 140 TYR A C 1
ATOM 1119 O O . TYR A 1 140 ? 4.967 -2.473 -15.789 1.00 94.88 140 TYR A O 1
ATOM 1127 N N . TYR A 1 141 ? 4.801 -0.359 -15.050 1.00 91.81 141 TYR A N 1
ATOM 1128 C CA . TYR A 1 141 ? 5.139 0.232 -16.335 1.00 91.81 141 TYR A CA 1
ATOM 1129 C C . TYR A 1 141 ? 6.581 -0.047 -16.761 1.00 91.81 141 TYR A C 1
ATOM 1131 O O . TYR A 1 141 ? 6.882 0.112 -17.938 1.00 91.81 141 TYR A O 1
ATOM 1139 N N . ALA A 1 142 ? 7.480 -0.461 -15.866 1.00 90.94 142 ALA A N 1
ATOM 1140 C CA . ALA A 1 142 ? 8.822 -0.897 -16.247 1.00 90.94 142 ALA A CA 1
ATOM 1141 C C . ALA A 1 142 ? 8.851 -2.317 -16.843 1.00 90.94 142 ALA A C 1
ATOM 1143 O O . ALA A 1 142 ? 9.802 -2.643 -17.555 1.00 90.94 142 ALA A O 1
ATOM 1144 N N . ASP A 1 143 ? 7.846 -3.157 -16.575 1.00 91.31 143 ASP A N 1
ATOM 1145 C CA . ASP A 1 143 ? 7.781 -4.525 -17.092 1.00 91.31 143 ASP A CA 1
ATOM 1146 C C . ASP A 1 143 ? 7.178 -4.536 -18.510 1.00 91.31 143 ASP A C 1
ATOM 1148 O O . ASP A 1 143 ? 6.026 -4.132 -18.679 1.00 91.31 143 ASP A O 1
ATOM 1152 N N . PRO A 1 144 ? 7.893 -5.020 -19.545 1.00 88.62 144 PRO A N 1
ATOM 1153 C CA . PRO A 1 144 ? 7.373 -5.056 -20.914 1.00 88.62 144 PRO A CA 1
ATOM 1154 C C . PRO A 1 144 ? 6.070 -5.853 -21.063 1.00 88.62 144 PRO A C 1
ATOM 1156 O O . PRO A 1 144 ? 5.273 -5.566 -21.956 1.00 88.62 144 PRO A O 1
ATOM 1159 N N . ARG A 1 145 ? 5.825 -6.835 -20.183 1.00 89.31 145 ARG A N 1
ATOM 1160 C CA . ARG A 1 145 ? 4.612 -7.666 -20.219 1.00 89.31 145 ARG A CA 1
ATOM 1161 C C . ARG A 1 145 ? 3.340 -6.873 -19.909 1.00 89.31 145 ARG A C 1
ATOM 1163 O O . ARG A 1 145 ? 2.273 -7.278 -20.353 1.00 89.31 145 ARG A O 1
ATOM 1170 N N . SER A 1 146 ? 3.452 -5.733 -19.222 1.00 87.19 146 SER A N 1
ATOM 1171 C CA . SER A 1 146 ? 2.323 -4.830 -18.931 1.00 87.19 146 SER A CA 1
ATOM 1172 C C . SER A 1 146 ? 1.758 -4.120 -20.169 1.00 87.19 146 SER A C 1
ATOM 1174 O O . SER A 1 146 ? 0.729 -3.459 -20.083 1.00 87.19 146 SER A O 1
ATOM 1176 N N . ARG A 1 147 ? 2.433 -4.219 -21.323 1.00 80.12 147 ARG A N 1
ATOM 1177 C CA . ARG A 1 147 ? 2.103 -3.464 -22.546 1.00 80.12 147 ARG A CA 1
ATOM 1178 C C . ARG A 1 147 ? 1.667 -4.333 -23.714 1.00 80.12 147 ARG A C 1
ATOM 1180 O O . ARG A 1 147 ? 1.435 -3.812 -24.806 1.00 80.12 147 ARG A O 1
ATOM 1187 N N . VAL A 1 148 ? 1.584 -5.645 -23.510 1.00 76.00 148 VAL A N 1
ATOM 1188 C CA . VAL A 1 148 ? 1.176 -6.592 -24.550 1.00 76.00 148 VAL A CA 1
ATOM 1189 C C . VAL A 1 148 ? -0.231 -6.222 -25.027 1.00 76.00 148 VAL A C 1
ATOM 1191 O O . VAL A 1 148 ? -1.145 -6.121 -24.221 1.00 76.00 148 VAL A O 1
ATOM 1194 N N . GLY A 1 149 ? -0.389 -5.978 -26.331 1.00 69.06 149 GLY A N 1
ATOM 1195 C CA . GLY A 1 149 ? -1.670 -5.586 -26.935 1.00 69.06 149 GLY A CA 1
ATOM 1196 C C . GLY A 1 149 ? -1.925 -4.075 -27.003 1.00 69.06 149 GLY A C 1
ATOM 1197 O O . GLY A 1 149 ? -2.890 -3.655 -27.638 1.00 69.06 149 GLY A O 1
ATOM 1198 N N . THR A 1 150 ? -1.053 -3.243 -26.426 1.00 65.38 150 THR A N 1
ATOM 1199 C CA . THR A 1 150 ? -1.155 -1.780 -26.550 1.00 65.38 150 THR A CA 1
ATOM 1200 C C . THR A 1 150 ? -0.394 -1.269 -27.778 1.00 65.38 150 THR A C 1
ATOM 1202 O O . THR A 1 150 ? 0.646 -1.804 -28.148 1.00 65.38 150 THR A O 1
ATOM 1205 N N . VAL A 1 151 ? -0.877 -0.186 -28.401 1.00 64.31 151 VAL A N 1
ATOM 1206 C CA . VAL A 1 151 ? -0.226 0.470 -29.565 1.00 64.31 151 VAL A CA 1
ATOM 1207 C C . VAL A 1 151 ? 1.148 1.075 -29.199 1.00 64.31 151 VAL A C 1
ATOM 1209 O O . VAL A 1 151 ? 1.927 1.471 -30.062 1.00 64.31 151 VAL A O 1
ATOM 1212 N N . TRP A 1 152 ? 1.465 1.131 -27.904 1.00 56.91 152 TRP A N 1
ATOM 1213 C CA . TRP A 1 152 ? 2.651 1.757 -27.333 1.00 56.91 152 TRP A CA 1
AT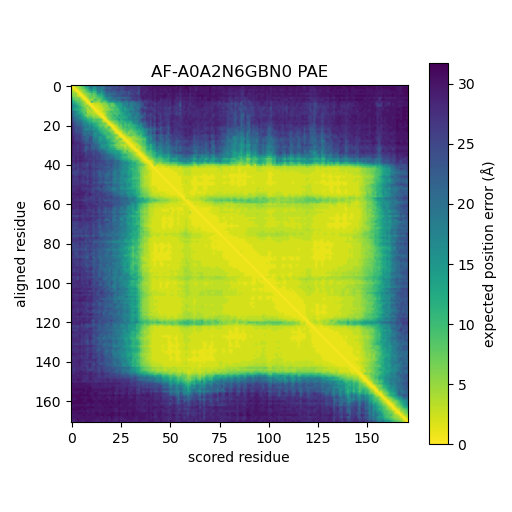OM 1214 C C . TRP A 1 152 ? 3.697 0.702 -26.949 1.00 56.91 152 TRP A C 1
ATOM 1216 O O . TRP A 1 152 ? 3.993 0.483 -25.775 1.00 56.91 152 TRP A O 1
ATOM 1226 N N . GLU A 1 153 ? 4.298 0.053 -27.949 1.00 59.84 153 GLU A N 1
ATOM 1227 C CA . GLU A 1 153 ? 5.412 -0.889 -27.730 1.00 59.84 153 GLU A CA 1
ATOM 1228 C C . GLU A 1 153 ? 6.694 -0.194 -27.213 1.00 59.84 153 GLU A C 1
ATOM 1230 O O . GLU A 1 153 ? 7.610 -0.847 -26.714 1.00 59.84 153 GLU A O 1
ATOM 1235 N N . GLN A 1 154 ? 6.766 1.141 -27.282 1.00 58.78 154 GLN A N 1
ATOM 1236 C CA . GLN A 1 154 ? 7.904 1.942 -26.819 1.00 58.78 154 GLN A CA 1
ATOM 1237 C C . GLN A 1 154 ? 7.603 2.646 -25.488 1.00 58.78 154 GLN A C 1
ATOM 1239 O O . GLN A 1 154 ? 6.466 3.028 -25.217 1.00 58.78 154 GLN A O 1
ATOM 1244 N N . ASN A 1 155 ? 8.629 2.847 -24.646 1.00 57.06 155 ASN A N 1
ATOM 1245 C CA . ASN A 1 155 ? 8.494 3.656 -23.428 1.00 57.06 155 ASN A CA 1
ATOM 1246 C C . ASN A 1 155 ? 7.963 5.058 -23.793 1.00 57.06 155 ASN A C 1
ATOM 1248 O O . ASN A 1 155 ? 8.547 5.700 -24.664 1.00 57.06 155 ASN A O 1
ATOM 1252 N N . PRO A 1 156 ? 6.948 5.591 -23.088 1.00 58.84 156 PRO A N 1
ATOM 1253 C CA . PRO A 1 156 ? 6.406 6.931 -23.340 1.00 58.84 156 PRO A CA 1
ATOM 1254 C C . PRO A 1 156 ? 7.369 8.084 -22.992 1.00 58.84 156 PRO A C 1
ATOM 1256 O O . PRO A 1 156 ? 6.978 9.247 -23.066 1.00 58.84 156 PRO A O 1
ATOM 1259 N N . GLN A 1 157 ? 8.627 7.800 -22.629 1.00 60.44 157 GLN A N 1
ATOM 1260 C CA . GLN A 1 157 ? 9.670 8.817 -22.521 1.00 60.44 157 GLN A CA 1
ATOM 1261 C C . GLN A 1 157 ? 10.804 8.574 -23.518 1.00 60.44 157 GLN A C 1
ATOM 1263 O O . GLN A 1 157 ? 11.272 7.442 -23.654 1.00 60.44 157 GLN A O 1
ATOM 1268 N N . PRO A 1 158 ? 11.245 9.632 -24.218 1.00 58.56 158 PRO A N 1
ATOM 1269 C CA . PRO A 1 158 ? 11.571 9.519 -25.625 1.00 58.56 158 PRO A CA 1
ATOM 1270 C C . PRO A 1 158 ? 13.070 9.728 -25.861 1.00 58.56 158 PRO A C 1
ATOM 1272 O O . PRO A 1 158 ? 13.766 10.374 -25.076 1.00 58.56 158 PRO A O 1
ATOM 1275 N N . ALA A 1 159 ? 13.575 9.260 -26.999 1.00 56.47 159 ALA A N 1
ATOM 1276 C CA . ALA A 1 159 ? 14.684 9.958 -27.634 1.00 56.47 159 ALA A CA 1
ATOM 1277 C C . ALA A 1 159 ? 14.299 11.450 -27.671 1.00 56.47 159 ALA A C 1
ATOM 1279 O O . ALA A 1 159 ? 13.246 11.782 -28.214 1.00 56.47 159 ALA A O 1
ATOM 1280 N N . GLY A 1 160 ? 15.048 12.314 -26.976 1.00 53.97 160 GLY A N 1
ATOM 1281 C CA . GLY A 1 160 ? 14.689 13.725 -26.810 1.00 53.97 160 GLY A CA 1
ATOM 1282 C C . GLY A 1 160 ? 14.287 14.370 -28.137 1.00 53.97 160 GLY A C 1
ATOM 1283 O O . GLY A 1 160 ? 14.809 13.981 -29.178 1.00 53.97 160 GLY A O 1
ATOM 1284 N N . HIS A 1 161 ? 13.348 15.322 -28.098 1.00 54.34 161 HIS A N 1
ATOM 1285 C CA . HIS A 1 161 ? 12.830 16.019 -29.278 1.00 54.34 161 HIS A CA 1
ATOM 1286 C C . HIS A 1 161 ? 13.956 16.359 -30.280 1.00 54.34 161 HIS A C 1
ATOM 1288 O O . HIS A 1 161 ? 14.772 17.239 -29.984 1.00 54.34 161 HIS A O 1
ATOM 1294 N N . PRO A 1 162 ? 14.010 15.709 -31.460 1.00 57.62 162 PRO A N 1
ATOM 1295 C CA . PRO A 1 162 ? 15.021 16.004 -32.478 1.00 57.62 162 PRO A CA 1
ATOM 1296 C C . PRO A 1 162 ? 14.953 17.462 -32.958 1.00 57.62 162 PRO A C 1
ATOM 1298 O O . PRO A 1 162 ? 15.953 18.041 -33.379 1.00 57.62 162 PRO A O 1
ATOM 1301 N N . ASP A 1 163 ? 13.774 18.073 -32.833 1.00 55.16 163 ASP A N 1
ATOM 1302 C CA . ASP A 1 163 ? 13.441 19.373 -33.412 1.00 55.16 163 ASP A CA 1
ATOM 1303 C C . ASP A 1 163 ? 14.074 20.571 -32.679 1.00 55.16 163 ASP A C 1
ATOM 1305 O O . ASP A 1 163 ? 14.069 21.680 -33.206 1.00 55.16 163 ASP A O 1
ATOM 1309 N N . PHE A 1 164 ? 14.679 20.376 -31.498 1.00 55.12 164 PHE A N 1
ATOM 1310 C CA . PHE A 1 164 ? 15.390 21.443 -30.769 1.00 55.12 164 PHE A CA 1
ATOM 1311 C C . PHE A 1 164 ? 16.894 21.524 -31.088 1.00 55.12 164 PHE A C 1
ATOM 1313 O O . PHE A 1 164 ? 17.604 22.320 -30.474 1.00 55.12 164 PHE A O 1
ATOM 1320 N N . GLN A 1 165 ? 17.408 20.727 -32.032 1.00 55.50 165 GLN A N 1
ATOM 1321 C CA . GLN A 1 165 ? 18.827 20.771 -32.418 1.00 55.50 165 GLN A CA 1
ATOM 1322 C C . GLN A 1 165 ? 19.154 21.742 -33.562 1.00 55.50 165 GLN A C 1
ATOM 1324 O O . GLN A 1 165 ? 20.327 21.887 -33.909 1.00 55.50 165 GLN A O 1
ATOM 1329 N N . GLN A 1 166 ? 18.172 22.427 -34.155 1.00 58.28 166 GLN A N 1
ATOM 1330 C CA . GLN A 1 166 ? 18.464 23.416 -35.193 1.00 58.28 166 GLN A CA 1
ATOM 1331 C C . GLN A 1 166 ? 18.797 24.776 -34.555 1.00 58.28 166 GLN A C 1
ATOM 1333 O O . GLN A 1 166 ? 17.960 25.327 -33.839 1.00 58.28 166 GLN A O 1
ATOM 1338 N N . PRO A 1 167 ? 20.003 25.337 -34.778 1.00 60.94 167 PRO A N 1
ATOM 1339 C CA . PRO A 1 167 ? 20.330 26.664 -34.279 1.00 60.94 167 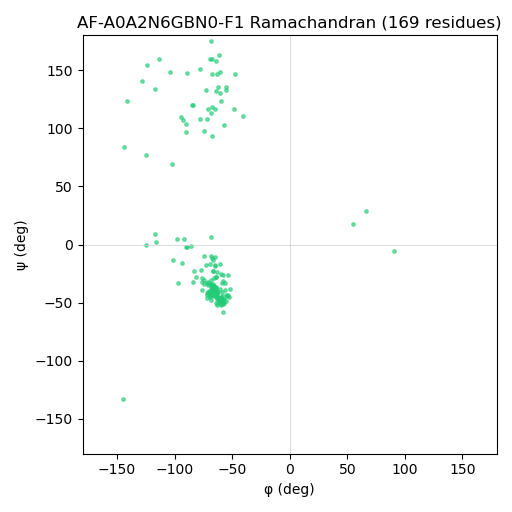PRO A CA 1
ATOM 1340 C C . PRO A 1 167 ? 19.395 27.701 -34.913 1.00 60.94 167 PRO A C 1
ATOM 1342 O O . PRO A 1 167 ? 19.165 27.682 -36.123 1.00 60.94 167 PRO A O 1
ATOM 1345 N N . CYS A 1 168 ? 18.870 28.621 -34.099 1.00 63.16 168 CYS A N 1
ATOM 1346 C CA . CYS A 1 168 ? 18.101 29.766 -34.581 1.00 63.16 168 CYS A CA 1
ATOM 1347 C C . CYS A 1 168 ? 18.955 30.580 -35.563 1.00 63.16 168 CYS A C 1
ATOM 1349 O O . CYS A 1 168 ? 19.835 31.340 -35.155 1.00 63.16 168 CYS A O 1
ATOM 1351 N N . HIS A 1 169 ? 18.693 30.443 -36.861 1.00 59.56 169 HIS A N 1
ATOM 1352 C CA . HIS A 1 169 ? 19.209 31.367 -37.859 1.00 59.56 169 HIS A CA 1
ATOM 1353 C C . HIS A 1 169 ? 18.413 32.672 -37.748 1.00 59.56 169 HIS A C 1
ATOM 1355 O O . HIS A 1 169 ? 17.306 32.783 -38.270 1.00 59.56 169 HIS A O 1
ATOM 1361 N N . HIS A 1 170 ? 18.964 33.654 -37.034 1.00 59.72 170 HIS A N 1
ATOM 1362 C CA . HIS A 1 170 ? 18.526 35.040 -37.167 1.00 59.72 170 HIS A CA 1
ATOM 1363 C C . HIS A 1 170 ? 18.940 35.534 -38.559 1.00 59.72 170 HIS A C 1
ATOM 1365 O O . HIS A 1 170 ? 20.134 35.600 -38.857 1.00 59.72 170 HIS A O 1
ATOM 1371 N N . ALA A 1 171 ? 17.945 35.803 -39.404 1.00 55.25 171 ALA A N 1
ATOM 1372 C CA . ALA A 1 171 ? 18.086 36.553 -40.650 1.00 55.25 171 ALA A CA 1
ATOM 1373 C C . ALA A 1 171 ? 18.006 38.060 -40.377 1.00 55.25 171 ALA A C 1
ATOM 1375 O O . ALA A 1 171 ? 17.268 38.442 -39.436 1.00 55.25 171 ALA A O 1
#

Nearest PDB structures (foldseek):
  7liv-assembly1_A  TM=2.602E-01  e=1.555E+00  Human herpesvirus 5 strain AD169
  5vku-assembly1_L  TM=2.529E-01  e=3.301E+00  Human herpesvirus 5 strain AD169

Secondary structure (DSSP, 8-state):
---------HHHHHHHHHHHHHHHHHHHHHHHHHS---TT--HHHHHHHHHHHHS--SSS--TTTTTHHHHHHTSHHHHHHHHHHHHHHHHHHHHHHSS-GGG--HHHHHHHHHHHHHS-TTSHHHHHHHHHHHHHHHHHHHSGGGGTTSS--S-SS-S--GGGGS-----

Radius of gyration: 26.9 Å; Cα contacts (8 Å, |Δi|>4): 115; chains: 1; bounding box: 72×51×93 Å

Solvent-accessible surface area (backbone atoms only — not comparable to full-atom values): 10331 Å² total; per-residue (Å²): 141,79,87,82,74,87,82,76,57,69,69,61,59,52,60,61,56,57,64,59,53,53,58,56,50,48,54,51,52,49,51,48,70,75,51,68,88,55,93,86,66,57,58,67,60,39,46,47,50,53,42,30,71,75,36,56,65,66,98,35,69,16,31,64,80,70,43,43,62,57,61,51,65,73,38,74,88,43,48,65,47,50,54,53,31,38,52,46,45,40,50,53,25,38,76,73,68,75,35,56,57,80,72,53,53,70,71,56,46,52,51,51,53,54,47,22,69,70,45,56,76,90,36,64,51,18,41,35,46,52,54,51,51,52,49,49,51,54,55,44,74,68,39,74,70,57,37,62,92,49,97,58,85,60,71,98,70,66,86,70,73,74,83,75,71,66,77,86,78,84,127

Foldseek 3Di:
DDDDDDPDDPVVVVVVVVVVVVVVVVVVVVVCVLDPPDVPQDLLLLLVVLQCLLFPDDPAGGLVSLVLSVVQVVDPVCPVLSVLQSVVQQVCCCVPVVDGNNPDDPVVVVVLLVVLCPDDCPDSSVVSSVVSSVSSVVSLLVDCRRCVPHPPSDRPDDPPDPVVPDPDPDD

Mean predicted aligned error: 13.75 Å

pLDDT: mean 80.23, std 18.55, range [45.28, 97.5]